Protein AF-A0A6I3BPC0-F1 (afdb_monomer_lite)

Sequence (72 aa):
MLTAPQLTYSLLAPMMIIFGAAVIGVLVEAFVGKARRAAIQLTLTLGALTLSLLQLWSIRDKFSTTAAVGAV

Foldseek 3Di:
DDDFDDDPVLVVVLVVLVVVLVVVLVVCVVPPDPVCSVVVNVVSNVVSNVVSVVSCVVCVPPDDPDDGPPPD

Secondary structure (DSSP, 8-state):
-PPPP---HHHHHHHHHHHHHHHHHHHHHHHS-HHHHHHHHHHHHHHHHHHHHHHHHHHTT------GGG--

Radius of gyration: 16.95 Å; chains: 1; bounding box: 39×30×47 Å

Structure (mmCIF, N/CA/C/O backbone):
data_AF-A0A6I3BPC0-F1
#
_entry.id   AF-A0A6I3BPC0-F1
#
loop_
_atom_site.group_PDB
_atom_site.id
_atom_site.type_symbol
_atom_site.label_atom_id
_atom_site.label_alt_id
_atom_site.label_comp_id
_atom_site.label_asym_id
_atom_site.label_entity_id
_atom_site.label_seq_id
_atom_site.pdbx_PDB_ins_code
_atom_site.Cartn_x
_atom_site.Cartn_y
_atom_site.Cartn_z
_atom_site.occupancy
_atom_site.B_iso_or_equiv
_atom_site.auth_seq_id
_atom_site.auth_comp_id
_atom_site.auth_asym_id
_atom_site.auth_atom_id
_atom_site.pdbx_PDB_model_num
ATOM 1 N N . MET A 1 1 ? 13.639 19.678 -32.453 1.00 58.91 1 MET A N 1
ATOM 2 C CA . MET A 1 1 ? 12.451 19.069 -31.811 1.00 58.91 1 MET A CA 1
ATOM 3 C C . MET A 1 1 ? 12.971 18.228 -30.655 1.00 58.91 1 MET A C 1
ATOM 5 O O . MET A 1 1 ? 13.818 17.383 -30.910 1.00 58.91 1 MET A O 1
ATOM 9 N N . LEU A 1 2 ? 12.581 18.507 -29.408 1.00 72.88 2 LEU A N 1
ATOM 10 C CA . LEU A 1 2 ? 12.986 17.690 -28.257 1.00 72.88 2 LEU A CA 1
ATOM 11 C C . LEU A 1 2 ? 12.076 16.459 -28.191 1.00 72.88 2 LEU A C 1
ATOM 13 O O . LEU A 1 2 ? 10.870 16.600 -28.012 1.00 72.88 2 LEU A O 1
ATOM 17 N N . THR A 1 3 ? 12.648 15.268 -28.361 1.00 72.56 3 THR A N 1
ATOM 18 C CA . THR A 1 3 ? 11.940 14.009 -28.095 1.00 72.56 3 THR A CA 1
ATOM 19 C C . THR A 1 3 ? 12.031 13.734 -26.601 1.00 72.56 3 THR A C 1
ATOM 21 O O . THR A 1 3 ? 13.132 13.674 -26.054 1.00 72.56 3 THR A O 1
ATOM 24 N N . ALA A 1 4 ? 10.886 13.606 -25.933 1.00 74.69 4 ALA A N 1
ATOM 25 C CA . ALA A 1 4 ? 10.853 13.262 -24.518 1.00 74.69 4 ALA A CA 1
ATOM 26 C C . ALA A 1 4 ? 11.418 11.843 -24.308 1.00 74.69 4 ALA A C 1
ATOM 28 O O . ALA A 1 4 ? 11.073 10.939 -25.075 1.00 74.69 4 ALA A O 1
ATOM 29 N N . PRO A 1 5 ? 12.261 11.613 -23.285 1.00 73.00 5 PRO A N 1
ATOM 30 C CA . PRO A 1 5 ? 12.690 10.268 -22.935 1.00 73.00 5 PRO A CA 1
ATOM 31 C C . PRO A 1 5 ? 11.493 9.410 -22.560 1.00 73.00 5 PRO A C 1
ATOM 33 O O . PRO A 1 5 ? 10.615 9.824 -21.802 1.00 73.00 5 PRO A O 1
ATOM 36 N N . GLN A 1 6 ? 11.500 8.182 -23.052 1.00 71.00 6 GLN A N 1
ATOM 37 C CA . GLN A 1 6 ? 10.516 7.180 -22.688 1.00 71.00 6 GLN A CA 1
ATOM 38 C C . GLN A 1 6 ? 10.833 6.611 -21.299 1.00 71.00 6 GLN A C 1
ATOM 40 O O . GLN A 1 6 ? 11.826 5.912 -21.100 1.00 71.00 6 GLN A O 1
ATOM 45 N N . LEU A 1 7 ? 9.980 6.923 -20.324 1.00 77.00 7 LEU A N 1
ATOM 46 C CA . LEU A 1 7 ? 10.024 6.307 -19.002 1.00 77.00 7 LEU A CA 1
ATOM 47 C C . LEU A 1 7 ? 9.344 4.938 -19.057 1.00 77.00 7 LEU A C 1
ATOM 49 O O . LEU A 1 7 ? 8.176 4.815 -19.425 1.00 77.00 7 LEU A O 1
ATOM 53 N N . THR A 1 8 ? 10.069 3.898 -18.650 1.00 83.88 8 THR A N 1
ATOM 54 C CA . THR A 1 8 ? 9.519 2.540 -18.576 1.00 83.88 8 THR A CA 1
ATOM 55 C C . THR A 1 8 ? 8.748 2.376 -17.267 1.00 83.88 8 THR A C 1
ATOM 57 O O . THR A 1 8 ? 9.260 1.854 -16.278 1.00 83.88 8 THR A O 1
ATOM 60 N N . TYR A 1 9 ? 7.494 2.835 -17.247 1.00 86.69 9 TYR A N 1
ATOM 61 C CA . TYR A 1 9 ? 6.641 2.791 -16.050 1.00 86.69 9 TYR A CA 1
ATOM 62 C C . TYR A 1 9 ? 6.400 1.374 -15.513 1.00 86.69 9 TYR A C 1
ATOM 64 O O . TYR A 1 9 ? 6.148 1.205 -14.323 1.00 86.69 9 TYR A O 1
ATOM 72 N N . SER A 1 10 ? 6.535 0.345 -16.351 1.00 87.06 10 SER A N 1
ATOM 73 C CA . SER A 1 10 ? 6.426 -1.052 -15.917 1.00 87.06 10 SER A CA 1
ATOM 74 C C . SER A 1 10 ? 7.522 -1.463 -14.927 1.00 87.06 10 SER A C 1
ATOM 76 O O . SER A 1 10 ? 7.264 -2.302 -14.067 1.00 87.06 10 SER A O 1
ATOM 78 N N . LEU A 1 11 ? 8.712 -0.851 -14.994 1.00 91.56 11 LEU A N 1
ATOM 79 C CA . LEU A 1 11 ? 9.802 -1.069 -14.034 1.00 91.56 11 LEU A CA 1
ATOM 80 C C . LEU A 1 11 ? 9.553 -0.358 -12.699 1.00 91.56 11 LEU A C 1
ATOM 82 O O . LEU A 1 11 ? 9.952 -0.854 -11.651 1.00 91.56 11 LEU A O 1
ATOM 86 N N . LEU A 1 12 ? 8.855 0.779 -12.727 1.00 92.75 12 LEU A N 1
ATOM 87 C CA . LEU A 1 12 ? 8.467 1.536 -11.531 1.00 92.75 12 LEU A CA 1
ATOM 88 C C . LEU A 1 12 ? 7.179 1.020 -10.877 1.00 92.75 12 LEU A C 1
ATOM 90 O O . LEU A 1 12 ? 6.834 1.440 -9.771 1.00 92.75 12 LEU A O 1
ATOM 94 N N . ALA A 1 13 ? 6.469 0.108 -11.540 1.00 94.69 13 ALA A N 1
ATOM 95 C CA . ALA A 1 13 ? 5.181 -0.398 -11.093 1.00 94.69 13 ALA A CA 1
ATOM 96 C C . ALA A 1 13 ? 5.168 -0.901 -9.631 1.00 94.69 13 ALA A C 1
ATOM 98 O O . ALA A 1 13 ? 4.227 -0.533 -8.926 1.00 94.69 13 ALA A O 1
ATOM 99 N N . PRO A 1 14 ? 6.182 -1.630 -9.104 1.00 96.12 14 PRO A N 1
ATOM 100 C CA . PRO A 1 14 ? 6.183 -2.047 -7.698 1.00 96.12 14 PRO A CA 1
ATOM 101 C C . PRO A 1 14 ? 6.084 -0.872 -6.718 1.00 96.12 14 PRO A C 1
ATOM 103 O O . PRO A 1 14 ? 5.331 -0.953 -5.748 1.00 96.12 14 PRO A O 1
ATOM 106 N N . MET A 1 15 ? 6.794 0.232 -6.985 1.00 96.00 15 MET A N 1
ATOM 107 C CA . MET A 1 15 ? 6.742 1.442 -6.156 1.00 96.00 15 MET A CA 1
ATOM 108 C C . MET A 1 15 ? 5.407 2.174 -6.311 1.00 96.00 15 MET A C 1
ATOM 110 O O . MET A 1 15 ? 4.828 2.608 -5.317 1.00 96.00 15 MET A O 1
ATOM 114 N N . MET A 1 16 ? 4.883 2.264 -7.537 1.00 96.81 16 MET A N 1
ATOM 115 C CA . MET A 1 16 ? 3.587 2.900 -7.804 1.00 96.81 16 MET A CA 1
ATOM 116 C C . MET A 1 16 ? 2.427 2.172 -7.116 1.00 96.81 16 MET A C 1
ATOM 118 O O . MET A 1 16 ? 1.513 2.824 -6.614 1.00 96.81 16 MET A O 1
ATOM 122 N N . ILE A 1 17 ? 2.481 0.838 -7.039 1.00 97.81 17 ILE A N 1
ATOM 123 C CA . ILE A 1 17 ? 1.503 0.023 -6.304 1.00 97.81 17 ILE A CA 1
ATOM 124 C C . ILE A 1 17 ? 1.509 0.391 -4.817 1.00 97.81 17 ILE A C 1
ATOM 126 O O . ILE A 1 17 ? 0.449 0.654 -4.249 1.00 97.81 17 ILE A O 1
ATOM 130 N N . ILE A 1 18 ? 2.691 0.454 -4.193 1.00 98.19 18 ILE A N 1
ATOM 131 C CA . ILE A 1 18 ? 2.821 0.820 -2.775 1.00 98.19 18 ILE A CA 1
ATOM 132 C C . ILE A 1 18 ? 2.328 2.249 -2.535 1.00 98.19 18 ILE A C 1
ATOM 134 O O . ILE A 1 18 ? 1.569 2.481 -1.596 1.00 98.19 18 ILE A O 1
ATOM 138 N N . PHE A 1 19 ? 2.700 3.196 -3.399 1.00 98.19 19 PHE A N 1
ATOM 139 C CA . PHE A 1 19 ? 2.257 4.584 -3.289 1.00 98.19 1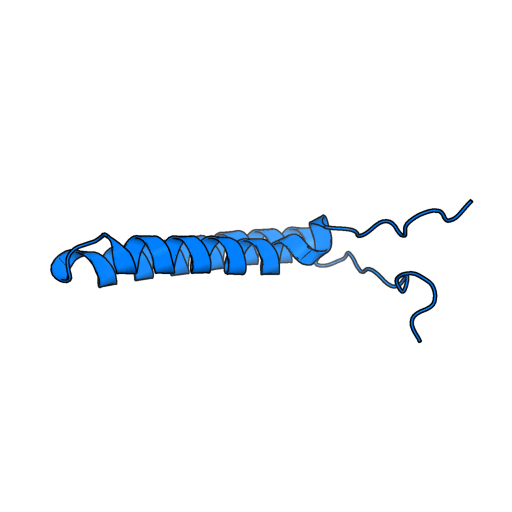9 PHE A CA 1
ATOM 140 C C . PHE A 1 19 ? 0.733 4.715 -3.401 1.00 98.19 19 PHE A C 1
ATOM 142 O O . PHE A 1 19 ? 0.101 5.327 -2.541 1.00 98.19 19 PHE A O 1
ATOM 149 N N . GLY A 1 20 ? 0.122 4.093 -4.413 1.00 98.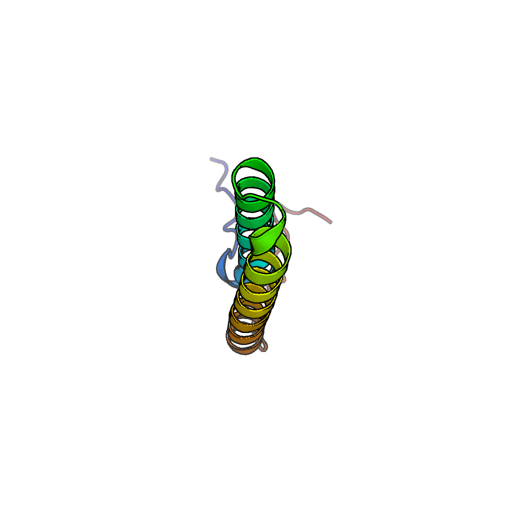12 20 GLY A N 1
ATOM 150 C CA . GLY A 1 20 ? -1.331 4.102 -4.585 1.00 98.12 20 GLY A CA 1
ATOM 151 C C . GLY A 1 20 ? -2.061 3.476 -3.395 1.00 98.12 20 GLY A C 1
ATOM 152 O O . GLY A 1 20 ? -3.028 4.048 -2.893 1.00 98.12 20 GLY A O 1
ATOM 153 N N . ALA A 1 21 ? -1.563 2.348 -2.884 1.00 98.25 21 ALA A N 1
ATOM 154 C CA . ALA A 1 21 ? -2.110 1.723 -1.685 1.00 98.25 21 ALA A CA 1
ATOM 155 C C . ALA A 1 21 ? -1.978 2.618 -0.444 1.00 98.25 21 ALA A C 1
ATOM 157 O O . ALA A 1 21 ? -2.925 2.717 0.329 1.00 98.25 21 ALA A O 1
ATOM 158 N N . ALA A 1 22 ? -0.852 3.315 -0.268 1.00 97.56 22 ALA A N 1
ATOM 159 C CA . ALA A 1 22 ? -0.663 4.251 0.837 1.00 97.56 22 ALA A CA 1
ATOM 160 C C . ALA A 1 22 ? -1.656 5.422 0.772 1.00 97.56 22 ALA A C 1
ATOM 162 O O . ALA A 1 22 ? -2.261 5.765 1.786 1.00 97.56 22 ALA A O 1
ATOM 163 N N . VAL A 1 23 ? -1.890 5.987 -0.419 1.00 98.44 23 VAL A N 1
ATOM 164 C CA . VAL A 1 23 ? -2.908 7.032 -0.627 1.00 98.44 23 VAL A CA 1
ATOM 165 C C . VAL A 1 23 ? -4.298 6.515 -0.255 1.00 98.44 23 VAL A C 1
ATOM 167 O O . VAL A 1 23 ? -5.011 7.173 0.500 1.00 98.44 23 VAL A O 1
ATOM 170 N N . ILE A 1 24 ? -4.670 5.313 -0.707 1.00 98.31 24 ILE A N 1
ATOM 171 C CA . ILE A 1 24 ? -5.939 4.676 -0.318 1.00 98.31 24 ILE A CA 1
ATOM 172 C C . ILE A 1 24 ? -6.003 4.488 1.204 1.00 98.31 24 ILE A C 1
ATOM 174 O O . ILE A 1 24 ? -7.037 4.761 1.809 1.00 98.31 24 ILE A O 1
ATOM 178 N N . GLY A 1 25 ? -4.902 4.083 1.838 1.00 97.75 25 GLY A N 1
ATOM 179 C CA . GLY A 1 25 ? -4.801 3.937 3.287 1.00 97.75 25 GLY A CA 1
ATOM 180 C C . GLY A 1 25 ? -5.063 5.248 4.025 1.00 97.75 25 GLY A C 1
ATOM 181 O O . GLY A 1 25 ? -5.813 5.255 4.996 1.00 97.75 25 GLY A O 1
ATOM 182 N N . VAL A 1 26 ? -4.523 6.371 3.548 1.00 97.69 26 VAL A N 1
ATOM 183 C CA . VAL A 1 26 ? -4.796 7.706 4.115 1.00 97.69 26 VAL A CA 1
ATOM 184 C C . VAL A 1 26 ? -6.274 8.084 3.976 1.00 97.69 26 VAL A C 1
ATOM 186 O O . VAL A 1 26 ? -6.858 8.639 4.904 1.00 97.69 26 VAL A O 1
ATOM 189 N N . LEU A 1 27 ? -6.915 7.743 2.856 1.00 97.81 27 LEU A N 1
ATOM 190 C CA . LEU A 1 27 ? -8.353 7.972 2.684 1.00 97.81 27 LEU A CA 1
ATOM 191 C C . LEU A 1 27 ? -9.174 7.107 3.651 1.00 97.81 27 LEU A C 1
ATOM 193 O O . LEU A 1 27 ? -10.055 7.612 4.341 1.00 97.81 27 LEU A O 1
ATOM 197 N N . VAL A 1 28 ? -8.857 5.817 3.767 1.00 96.88 28 VAL A N 1
ATOM 198 C CA . VAL A 1 28 ? -9.493 4.916 4.745 1.00 96.88 28 VAL A CA 1
ATOM 199 C C . VAL A 1 28 ? -9.362 5.476 6.160 1.00 96.88 28 VAL A C 1
ATOM 201 O O . VAL A 1 28 ? -10.329 5.497 6.915 1.00 96.88 28 VAL A O 1
ATOM 204 N N . GLU A 1 29 ? -8.174 5.947 6.512 1.00 95.06 29 GLU A N 1
ATOM 205 C CA . GLU A 1 29 ? -7.866 6.544 7.806 1.00 95.06 29 GLU A CA 1
ATOM 206 C C . GLU A 1 29 ? -8.729 7.782 8.099 1.00 95.06 29 GLU A C 1
ATOM 208 O O . GLU A 1 29 ? -9.230 7.926 9.213 1.00 95.06 29 GLU A O 1
ATOM 213 N N . ALA A 1 30 ? -8.963 8.625 7.091 1.00 96.62 30 ALA A N 1
ATOM 214 C CA . ALA A 1 30 ? -9.763 9.839 7.218 1.00 96.62 30 ALA A CA 1
ATOM 215 C C . ALA A 1 30 ? -11.275 9.578 7.365 1.00 96.62 30 ALA A C 1
ATOM 217 O O . ALA A 1 30 ? -11.964 10.361 8.018 1.00 96.62 30 ALA A O 1
ATOM 218 N N . PHE A 1 31 ? -11.801 8.500 6.770 1.00 96.00 31 PHE A N 1
ATOM 219 C CA . PHE A 1 31 ? -13.251 8.276 6.663 1.00 96.00 31 PHE A CA 1
ATOM 220 C C . PHE A 1 31 ? -13.788 7.076 7.462 1.00 96.00 31 PHE A C 1
ATOM 222 O O . PHE A 1 31 ? -14.998 6.978 7.672 1.00 96.00 31 PHE A O 1
ATOM 229 N N . VAL A 1 32 ? -12.941 6.149 7.923 1.00 94.75 32 VAL A N 1
ATOM 230 C CA . VAL A 1 32 ? -13.384 4.936 8.631 1.00 94.75 32 VAL A CA 1
ATOM 231 C C . VAL A 1 32 ? -13.272 5.086 10.150 1.00 94.75 32 VAL A C 1
ATOM 233 O O . VAL A 1 32 ? -12.277 5.557 10.692 1.00 94.75 32 VAL A O 1
ATOM 236 N N . GLY A 1 33 ? -14.281 4.600 10.877 1.00 92.06 33 GLY A N 1
ATOM 237 C CA . GLY A 1 33 ? -14.270 4.565 12.342 1.00 92.06 33 GLY A CA 1
ATOM 238 C C . GLY A 1 33 ? -13.156 3.688 12.941 1.00 92.06 33 GLY A C 1
ATOM 239 O O . GLY A 1 33 ? -12.779 2.646 12.395 1.00 92.06 33 GLY A O 1
ATOM 240 N N . LYS A 1 34 ? -12.670 4.075 14.129 1.00 92.00 34 LYS A N 1
ATOM 241 C CA . LYS A 1 34 ? -11.514 3.473 14.830 1.00 92.00 34 LYS A CA 1
ATOM 242 C C . LYS A 1 34 ? -11.537 1.941 14.919 1.00 92.00 34 LYS A C 1
ATOM 244 O O . LYS A 1 34 ?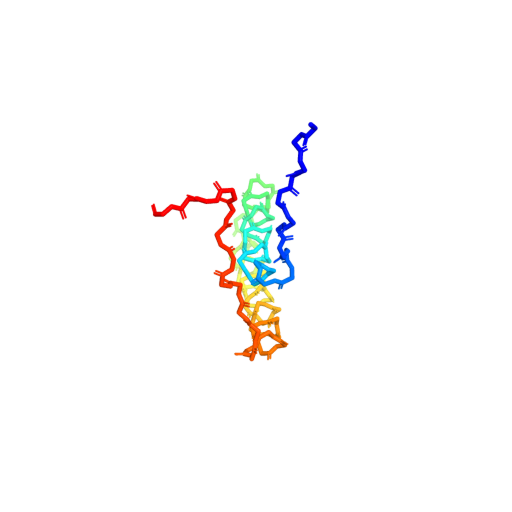 -10.493 1.317 14.774 1.00 92.00 34 LYS A O 1
ATOM 249 N N . ALA A 1 35 ? -12.713 1.339 15.110 1.00 93.44 35 ALA A N 1
ATOM 250 C CA . ALA A 1 35 ? -12.860 -0.108 15.276 1.00 93.44 35 ALA A CA 1
ATOM 251 C C . ALA A 1 35 ? -12.443 -0.926 14.038 1.00 93.44 35 ALA A C 1
ATOM 253 O O . ALA A 1 35 ? -11.982 -2.053 14.184 1.00 93.44 35 ALA A O 1
ATOM 254 N N . ARG A 1 36 ? -12.601 -0.382 12.822 1.00 95.12 36 ARG A N 1
ATOM 255 C CA . ARG A 1 36 ? -12.328 -1.113 11.568 1.00 95.12 36 ARG A CA 1
ATOM 256 C C . ARG A 1 36 ? -11.032 -0.687 10.886 1.00 95.12 36 ARG A C 1
ATOM 258 O O . ARG A 1 36 ? -10.502 -1.448 10.084 1.00 95.12 36 ARG A O 1
ATOM 265 N N . ARG A 1 37 ? -10.501 0.493 11.222 1.00 94.25 37 ARG A N 1
ATOM 266 C CA . ARG A 1 37 ? -9.288 1.053 10.609 1.00 94.25 37 ARG A CA 1
ATOM 267 C C . ARG A 1 37 ? -8.105 0.088 10.630 1.00 94.25 37 ARG A C 1
ATOM 269 O O . ARG A 1 37 ? -7.514 -0.146 9.586 1.00 94.25 37 ARG A O 1
ATOM 276 N N . ALA A 1 38 ? -7.799 -0.514 11.781 1.00 95.25 38 ALA A N 1
ATOM 277 C CA . ALA A 1 38 ? -6.653 -1.418 11.904 1.00 95.25 38 ALA A CA 1
ATOM 278 C C . ALA A 1 38 ? -6.770 -2.643 10.980 1.00 95.25 38 ALA A C 1
ATOM 280 O O . ALA A 1 38 ? -5.817 -2.982 10.283 1.00 95.25 38 ALA A O 1
ATOM 281 N N . ALA A 1 39 ? -7.952 -3.266 10.929 1.00 97.38 39 ALA A N 1
ATOM 282 C CA . ALA A 1 39 ? -8.194 -4.416 10.064 1.00 97.38 39 ALA A CA 1
ATOM 283 C C . ALA A 1 39 ? -8.074 -4.041 8.578 1.00 97.38 39 ALA A C 1
ATOM 285 O O . ALA A 1 39 ? -7.380 -4.727 7.833 1.00 97.38 39 ALA A O 1
ATOM 286 N N . ILE A 1 40 ? -8.680 -2.923 8.158 1.00 97.31 40 ILE A N 1
ATOM 287 C CA . ILE A 1 40 ? -8.617 -2.478 6.758 1.00 97.31 40 ILE A CA 1
ATOM 288 C C . ILE A 1 40 ? -7.183 -2.119 6.360 1.00 97.31 40 ILE A C 1
ATOM 290 O O . ILE A 1 40 ? -6.737 -2.545 5.300 1.00 97.31 40 ILE A O 1
ATOM 294 N N . GLN A 1 41 ? -6.444 -1.389 7.201 1.00 96.81 41 GLN A N 1
ATOM 295 C CA . GLN A 1 41 ? -5.052 -1.025 6.913 1.00 96.81 41 GLN A CA 1
ATOM 296 C C . GLN A 1 41 ? -4.152 -2.255 6.806 1.00 96.81 41 GLN A C 1
ATOM 298 O O . GLN A 1 41 ? -3.303 -2.317 5.917 1.00 96.81 41 GLN A O 1
ATOM 303 N N . LEU A 1 42 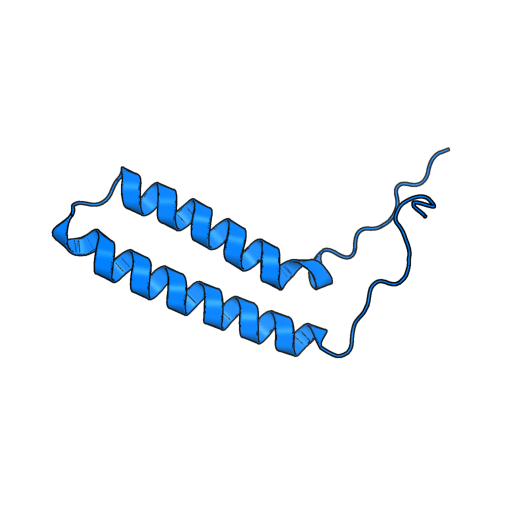? -4.353 -3.258 7.667 1.00 97.81 42 LEU A N 1
ATOM 304 C CA . LEU A 1 42 ? -3.614 -4.514 7.589 1.00 97.81 42 LEU A CA 1
ATOM 305 C C . LEU A 1 42 ? -3.903 -5.241 6.270 1.00 97.81 42 LEU A C 1
ATOM 307 O O . LEU A 1 42 ? -2.969 -5.602 5.558 1.00 97.81 42 LEU A O 1
ATOM 311 N N . THR A 1 43 ? -5.178 -5.410 5.908 1.00 98.19 43 THR A N 1
ATOM 312 C CA . THR A 1 43 ? -5.566 -6.046 4.639 1.00 98.19 43 THR A CA 1
ATOM 313 C C . THR A 1 43 ? -5.024 -5.277 3.436 1.00 98.19 43 THR A C 1
ATOM 315 O O . THR A 1 43 ? -4.484 -5.888 2.515 1.00 98.19 43 THR A O 1
ATOM 318 N N . LEU A 1 44 ? -5.116 -3.945 3.453 1.00 97.88 44 LEU A N 1
ATOM 319 C CA . LEU A 1 44 ? -4.623 -3.085 2.382 1.00 97.88 44 LEU A CA 1
ATOM 320 C C . LEU A 1 44 ? -3.103 -3.200 2.230 1.00 97.88 44 LEU A C 1
ATOM 322 O O . LEU A 1 44 ? -2.608 -3.349 1.116 1.00 97.88 44 LEU A O 1
ATOM 326 N N . THR A 1 45 ? -2.375 -3.205 3.347 1.00 97.88 45 THR A N 1
ATOM 327 C CA . THR A 1 45 ? -0.914 -3.352 3.365 1.00 97.88 45 THR A CA 1
ATOM 328 C C . THR A 1 45 ? -0.495 -4.718 2.830 1.00 97.88 45 THR A C 1
ATOM 330 O O . THR A 1 45 ? 0.350 -4.795 1.943 1.00 97.88 45 THR A O 1
ATOM 333 N N . LEU A 1 46 ? -1.110 -5.803 3.310 1.00 98.62 46 LEU A N 1
ATOM 334 C CA . LEU A 1 46 ? -0.806 -7.156 2.838 1.00 98.62 46 LEU A CA 1
ATOM 335 C C . LEU A 1 46 ? -1.129 -7.326 1.348 1.00 98.62 46 LEU A C 1
ATOM 337 O O . LEU A 1 46 ? -0.337 -7.914 0.608 1.00 98.62 46 LEU A O 1
ATOM 341 N N . GLY A 1 47 ? -2.252 -6.769 0.886 1.00 98.56 47 GLY A N 1
ATOM 342 C CA . GLY A 1 47 ? -2.619 -6.763 -0.530 1.00 98.56 47 GLY A CA 1
ATOM 343 C C . GLY A 1 47 ? -1.608 -5.998 -1.386 1.00 98.56 47 GLY A C 1
ATOM 344 O O . GLY A 1 47 ? -1.132 -6.521 -2.393 1.00 98.56 47 GLY A O 1
ATOM 345 N N . ALA A 1 48 ? -1.214 -4.798 -0.955 1.00 98.44 48 ALA A N 1
ATOM 346 C CA . ALA A 1 48 ? -0.233 -3.972 -1.653 1.00 98.44 48 ALA A CA 1
ATOM 347 C C . ALA A 1 48 ? 1.144 -4.641 -1.736 1.00 98.44 48 ALA A C 1
ATOM 349 O O . ALA A 1 48 ? 1.752 -4.657 -2.805 1.00 98.44 48 ALA A O 1
ATOM 350 N N . LEU A 1 49 ? 1.611 -5.242 -0.637 1.00 98.44 49 LEU A N 1
ATOM 351 C CA . LEU A 1 49 ? 2.870 -5.987 -0.604 1.00 98.44 49 LEU A CA 1
ATOM 352 C C . LEU A 1 49 ? 2.831 -7.199 -1.533 1.00 98.44 49 LEU A C 1
ATOM 354 O O . LEU A 1 49 ? 3.779 -7.419 -2.280 1.00 98.44 49 LEU A O 1
ATOM 358 N N . THR A 1 50 ? 1.728 -7.950 -1.537 1.00 98.69 50 THR A N 1
ATOM 359 C CA . THR A 1 50 ? 1.572 -9.120 -2.412 1.00 98.69 50 THR A CA 1
ATOM 360 C C . THR A 1 50 ? 1.604 -8.707 -3.884 1.00 98.69 50 THR A C 1
ATOM 362 O O . THR A 1 50 ? 2.364 -9.273 -4.665 1.00 98.69 50 THR A O 1
ATOM 365 N N . LEU A 1 51 ? 0.842 -7.677 -4.267 1.00 98.38 51 LEU A N 1
ATOM 366 C CA . LEU A 1 51 ? 0.833 -7.154 -5.638 1.00 98.38 51 LEU A CA 1
ATOM 367 C C . LEU A 1 51 ? 2.201 -6.596 -6.052 1.00 98.38 51 LEU A C 1
ATOM 369 O O . LEU A 1 51 ? 2.670 -6.869 -7.156 1.00 98.38 51 LEU A O 1
ATOM 373 N N . SER A 1 52 ? 2.862 -5.852 -5.163 1.00 97.88 52 SER A N 1
ATOM 374 C CA . SER A 1 52 ? 4.196 -5.300 -5.415 1.00 97.88 52 SER A CA 1
ATOM 375 C C . SER A 1 52 ? 5.240 -6.407 -5.582 1.00 97.88 52 SER A C 1
ATOM 377 O O . SER A 1 52 ? 6.060 -6.344 -6.495 1.00 97.88 52 SER A O 1
ATOM 379 N N . LEU A 1 53 ? 5.160 -7.473 -4.778 1.00 98.19 53 LEU A N 1
ATOM 380 C CA . LEU A 1 53 ? 6.036 -8.638 -4.889 1.00 98.19 53 LEU A CA 1
ATOM 381 C C . LEU A 1 53 ? 5.826 -9.394 -6.207 1.00 98.19 53 LEU A C 1
ATOM 383 O O . LEU A 1 53 ? 6.802 -9.749 -6.867 1.00 98.19 53 LEU A O 1
ATOM 387 N N . LEU A 1 54 ? 4.574 -9.606 -6.624 1.00 98.19 54 LEU A N 1
ATOM 388 C CA . LEU A 1 54 ? 4.262 -10.215 -7.923 1.00 98.19 54 LEU A CA 1
ATOM 389 C C . LEU A 1 54 ? 4.822 -9.376 -9.077 1.00 98.19 54 LEU A C 1
ATOM 391 O O . LEU A 1 54 ? 5.400 -9.915 -10.025 1.00 98.19 54 LEU A O 1
ATOM 395 N N . GLN A 1 55 ? 4.702 -8.052 -8.978 1.00 96.75 55 GLN A N 1
ATOM 396 C CA . GLN A 1 55 ? 5.252 -7.150 -9.977 1.00 96.75 55 GLN A CA 1
ATOM 397 C C . GLN A 1 55 ? 6.783 -7.195 -9.996 1.00 96.75 55 GLN A C 1
ATOM 399 O O . GLN A 1 55 ? 7.366 -7.271 -11.075 1.00 96.75 55 GLN A O 1
ATOM 404 N N . LEU A 1 56 ? 7.429 -7.210 -8.825 1.00 95.88 56 LEU A N 1
ATOM 405 C CA . LEU A 1 56 ? 8.880 -7.345 -8.695 1.00 95.88 56 LEU A CA 1
ATOM 406 C C . LEU A 1 56 ? 9.372 -8.647 -9.337 1.00 95.88 56 LEU A C 1
ATOM 408 O O . LEU A 1 56 ? 10.327 -8.630 -10.111 1.00 95.88 56 LEU A O 1
ATOM 412 N N . TRP A 1 57 ? 8.676 -9.760 -9.091 1.00 97.25 57 TRP A N 1
ATOM 413 C CA . TRP A 1 57 ? 8.971 -11.040 -9.731 1.00 97.25 57 TRP A CA 1
ATOM 414 C C . TRP A 1 57 ? 8.866 -10.957 -11.261 1.00 97.25 57 TRP A C 1
ATOM 416 O O . TRP A 1 57 ? 9.737 -11.457 -11.969 1.00 97.25 57 TRP A O 1
ATOM 426 N N . SER A 1 58 ? 7.839 -10.284 -11.792 1.00 94.50 58 SER A N 1
ATOM 427 C CA . SER A 1 58 ? 7.630 -10.116 -13.241 1.00 94.50 58 SER A CA 1
ATOM 428 C C . SER A 1 58 ? 8.714 -9.276 -13.940 1.00 94.50 58 SER A C 1
ATOM 430 O O . SER A 1 58 ? 8.942 -9.413 -15.151 1.00 94.50 58 SER A O 1
ATOM 432 N N . ILE A 1 59 ? 9.385 -8.389 -13.201 1.00 94.12 59 ILE A N 1
ATOM 433 C CA . ILE A 1 59 ? 10.411 -7.486 -13.742 1.00 94.12 59 ILE A CA 1
ATOM 434 C C . ILE A 1 59 ? 11.838 -7.831 -13.311 1.00 94.12 59 ILE A C 1
ATOM 436 O O . ILE A 1 59 ? 12.748 -7.090 -13.657 1.00 94.12 59 ILE A O 1
ATOM 440 N N . ARG A 1 60 ? 12.050 -8.941 -12.597 1.00 92.56 60 ARG A N 1
ATOM 441 C CA . ARG A 1 60 ? 13.337 -9.307 -11.973 1.00 92.56 60 ARG A CA 1
ATOM 442 C C . ARG A 1 60 ? 14.553 -9.299 -12.912 1.00 92.56 60 ARG A C 1
ATOM 444 O O . ARG A 1 60 ? 15.656 -9.024 -12.463 1.00 92.56 60 ARG A O 1
ATOM 451 N N . ASP A 1 61 ? 14.339 -9.564 -14.199 1.00 92.44 61 ASP A N 1
ATOM 452 C CA . ASP A 1 61 ? 15.390 -9.625 -15.223 1.00 92.44 61 ASP A CA 1
ATOM 453 C C . ASP A 1 61 ? 15.381 -8.390 -16.155 1.00 92.44 61 ASP A C 1
ATOM 455 O O . ASP A 1 61 ? 16.001 -8.391 -17.217 1.00 92.44 61 ASP A O 1
ATOM 459 N N . LYS A 1 62 ? 14.643 -7.331 -15.792 1.00 87.50 62 LYS A N 1
ATOM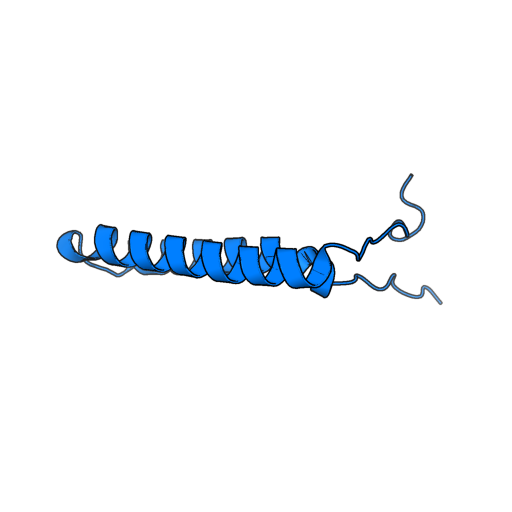 460 C CA . LYS A 1 62 ? 14.484 -6.104 -16.582 1.00 87.50 62 LYS A CA 1
ATOM 461 C C . LYS A 1 62 ? 15.128 -4.931 -15.847 1.00 87.50 62 LYS A C 1
ATOM 463 O O . LYS A 1 62 ? 14.831 -4.678 -14.684 1.00 87.50 62 LYS A O 1
ATOM 468 N N . PHE A 1 63 ? 15.947 -4.163 -16.557 1.00 81.44 63 PHE A N 1
ATOM 469 C CA . PHE A 1 63 ? 16.633 -2.993 -16.010 1.00 81.44 63 PHE A CA 1
ATOM 470 C C . PHE A 1 63 ? 16.534 -1.816 -16.979 1.00 81.44 63 PHE A C 1
ATOM 472 O O . PHE A 1 63 ? 16.562 -2.001 -18.194 1.00 81.44 63 PHE A O 1
ATOM 479 N N . SER A 1 64 ? 16.427 -0.601 -16.437 1.00 78.12 64 SER A N 1
ATOM 480 C CA . SER A 1 64 ? 16.507 0.639 -17.214 1.00 78.12 64 SER A CA 1
ATOM 481 C C . SER A 1 64 ? 17.889 1.248 -17.017 1.00 78.12 64 SER A C 1
ATOM 483 O O . SER A 1 64 ? 18.150 1.856 -15.984 1.00 78.12 64 SER A O 1
ATOM 485 N N . THR A 1 65 ? 18.776 1.074 -17.992 1.00 71.62 65 THR A N 1
ATOM 486 C CA . THR A 1 65 ? 20.145 1.627 -17.978 1.00 71.62 65 THR A CA 1
ATOM 487 C C . THR A 1 65 ? 20.273 2.933 -18.765 1.00 71.62 65 THR A C 1
ATOM 489 O O . THR A 1 65 ? 21.318 3.575 -18.740 1.00 71.62 65 THR A O 1
ATOM 492 N N . THR A 1 66 ? 19.207 3.361 -19.445 1.00 71.81 66 THR A N 1
ATOM 493 C CA . THR A 1 66 ? 19.149 4.657 -20.126 1.00 71.81 66 THR A CA 1
ATOM 494 C C . THR A 1 66 ? 18.774 5.750 -19.132 1.00 71.81 66 THR A C 1
ATOM 496 O O . THR A 1 66 ? 17.650 5.782 -18.627 1.00 71.81 66 THR A O 1
ATOM 499 N N . ALA A 1 67 ? 19.710 6.667 -18.882 1.00 65.50 67 ALA A N 1
ATOM 500 C CA . ALA A 1 67 ? 19.439 7.905 -18.165 1.00 65.50 67 ALA A CA 1
ATOM 501 C C . ALA A 1 67 ? 18.427 8.768 -18.933 1.00 65.50 67 ALA A C 1
ATOM 503 O O . ALA A 1 67 ? 18.497 8.902 -20.160 1.00 65.50 67 ALA A O 1
ATOM 504 N N . ALA A 1 68 ? 17.497 9.392 -18.213 1.00 65.00 68 ALA A N 1
ATOM 505 C CA . ALA A 1 68 ? 16.610 10.380 -18.809 1.00 65.00 68 ALA A CA 1
ATOM 506 C C . ALA A 1 68 ? 17.431 11.620 -19.214 1.00 65.00 68 ALA A C 1
ATOM 508 O O . ALA A 1 68 ? 18.101 12.221 -18.381 1.00 65.00 68 ALA A O 1
ATOM 509 N N . VAL A 1 69 ? 17.392 11.976 -20.503 1.00 67.38 69 VAL A N 1
ATOM 510 C CA . VAL A 1 69 ? 18.043 13.164 -21.102 1.00 67.38 69 VAL A CA 1
ATOM 511 C C . VAL A 1 69 ? 19.497 13.414 -20.651 1.00 67.38 69 VAL A C 1
ATOM 513 O O . VAL A 1 69 ? 19.862 14.542 -20.337 1.00 67.38 69 VAL A O 1
ATOM 516 N N . GLY A 1 70 ? 20.355 12.391 -20.611 1.00 61.12 70 GLY A N 1
ATOM 517 C CA . GLY A 1 70 ? 21.778 12.608 -20.305 1.00 61.12 70 GLY A CA 1
ATOM 518 C C . GLY A 1 70 ? 22.060 13.104 -18.881 1.00 61.12 70 GLY A C 1
ATOM 519 O O . GLY A 1 70 ? 23.103 13.712 -18.657 1.00 61.12 70 GLY A O 1
ATOM 520 N N . ALA A 1 71 ? 21.152 12.854 -17.931 1.00 62.72 71 ALA A N 1
ATOM 521 C CA . ALA A 1 71 ? 21.455 12.990 -16.512 1.00 62.72 71 ALA A CA 1
ATOM 522 C C . ALA A 1 71 ? 22.600 12.023 -16.148 1.00 62.72 71 ALA A C 1
ATOM 524 O O . ALA A 1 71 ? 22.413 10.805 -16.192 1.00 62.72 71 ALA A O 1
ATOM 525 N N . VAL A 1 72 ? 23.781 12.585 -15.874 1.00 56.50 72 VAL A N 1
ATOM 526 C CA . VAL A 1 72 ? 24.972 11.898 -15.343 1.00 56.50 72 VAL A CA 1
ATOM 527 C C . VAL A 1 72 ? 24.944 11.954 -13.826 1.00 56.50 72 VAL A C 1
ATOM 529 O O . VAL A 1 72 ? 24.639 13.048 -13.299 1.00 56.50 72 VAL A O 1
#

pLDDT: mean 89.53, std 11.98, range [56.5, 98.69]

=== Feature glossary ===
Annotated list of the representations used here:

Nearest PDB structures. The Foldseek neighbor list gives the closest experimentally determined structures in the PDB, ranked by structural alignment. TM-score near 1 means near-identical fold; near 0.3 means only rough topology match. This is how one finds what a novel AlphaFold prediction most resembles in the solved-structure universe.

Foldseek 3Di. Foldseek's 3Di representation compresses backbone geometry into a per-residue letter drawn from a learned twenty-state alphabet. It captures the tertiary interaction pattern around each residue — which residues are packed against it in space, regardless of where they are in sequence.

Radius of gyration, Cα contacts, bounding box. Radius of gyration (Rg) is the root-mean-square distance of Cα atoms from their centroid — a single number for overall size and compactness. A globular domain of N residues has Rg ≈ 2.2·N^0.38 Å; an extended or disordered chain has a much larger Rg. The Cα contact count is the number of residue pairs whose Cα atoms are within 8 Å and are more than four positions apart in sequence — a standard proxy for tertiary packing density. The bounding box is the smallest axis-aligned box enclosing all Cα atoms.

InterPro / GO / CATH / organism. The annotation block draws on four external resources. InterPro: which protein families and domains the sequence belongs to. GO: standardized terms for what the protein does, what process it participates in, and where in the cell it acts. CATH: which structural fold it has in the CATH hierarchy. Organism: the species of origin.

mmCIF coordinates. The mmCIF block holds the 3D Cart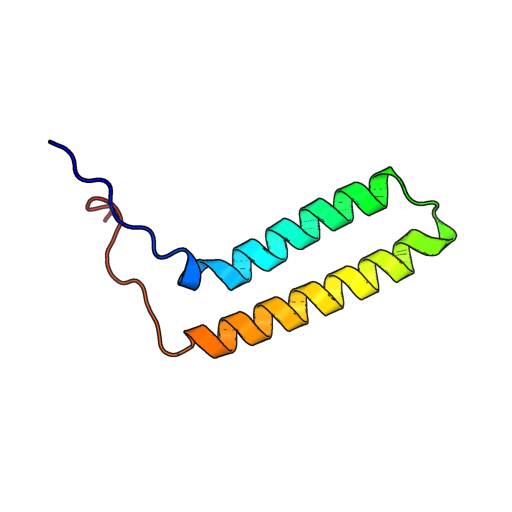esian coordinates of each backbone atom (N, Cα, C, O) in ångströms. mmCIF is the PDB's canonical archive format — a tagged-loop text representation of the atomic model.

pLDDT. pLDDT is the predicted lDDT-Cα score: AlphaFold's confidence that the local environment of each residue (all inter-atomic distances within 15 Å) is correctly placed. It is a per-residue number between 0 and 100, with higher meaning more reliable.

Backbone torsions (φ/ψ). φ (phi) and ψ (psi) are the two rotatable backbone dihedrals per residue: φ is the C(i-1)–N–Cα–C torsion, ψ is the N–Cα–C–N(i+1) torsion, both in degrees on (−180°, 180°]. α-helical residues cluster near (−60°, −45°); β-strand residues near (−120°, +130°). A Ramachandran plot is simply a scatter of (φ, ψ) for every residue.

B-factor. For experimental (PDB) structures, the B-factor (temperature factor) quantifies the positional spread of each atom in the crystal — a combination of thermal vibration and static disorder — in units of Å². High B-factors mark flexible loops or poorly resolved regions; low B-factors mark the rigid, well-ordered core.

Secondary structure (3-state, P-SEA). SS3 is a coarse helix/strand/coil call (letters a/b/c) made by the P-SEA algorithm from inter-Cα distances and dihedrals. It is less detailed than DSSP but needs only Cα positions.

Predicted aligned error. Predicted aligned error is AlphaFold's pairwise confidence. Unlike pLDDT (per-residue), PAE is per-residue-pair and captures whether two parts of the structure are correctly placed relative to each other. Units are ångströms of expected positional error.

Solvent-accessible surface area. Solvent-accessible surface area (SASA) is the area in Å² traced out by the centre of a 1.4 Å probe sphere (a water molecule) rolled over the protein's van der Waals surface (Shrake–Rupley / Lee–Richards construction). Buried residues have near-zero SASA; fully exposed residues can exceed 200 Å². The total SASA scales roughly with the number of surface residues.

Secondary structure (8-state, DSSP). The SS8 string is DSSP's per-residue secondary-structure call. α-helix (H) means an i→i+4 H-bond ladder; β-strand (E) means the residue participates in a β-sheet; 3₁₀ (G) and π (I) are tighter and wider helices; T/S are turns/bends; '-' is loop.

Rendered structure images. Structure images are PyMOL renders from six orthogonal camera directions. Cartoon representation draws helices as coils and strands as arrows; sticks shows the backbone as bonds; surface shows the solvent-excluded envelope. Rainbow coloring maps sequence position to hue (blue→red, N→C); chain coloring assigns a distinct color per polypeptide.

Sequence. The amino-acid sequence is the protein's primary structure: the linear order of residues from the N-terminus to the C-terminus, written in one-letter code. Everything else here — the 3D coordinates, the secondary structure, the domain annotations — is ultimately a consequence of this string.

Contact-map, Ramachandran, and PAE plots. Three diagnostic plots accompany the record. The Cα contact map visualizes the tertiary structure as a 2D adjacency matrix (8 Å cutoff, sequence-local contacts suppressed). The Ramachandran plot shows the distribution of backbone (φ, ψ) torsions, with points in the α and β basins reflecting secondary structure content. The PAE plot shows AlphaFold's inter-residue confidence as a color matrix.